Protein AF-A0A3D1M7W0-F1 (afdb_monomer)

pLDDT: mean 93.96, std 5.07, range [67.56, 98.25]

Solvent-accessible surface area (backbone atoms only — not comparable to full-atom values): 7668 Å² total; per-residue (Å²): 136,95,83,85,88,86,87,88,70,59,79,77,66,56,65,65,43,69,58,53,50,52,55,51,58,72,70,51,89,78,72,90,72,87,80,81,89,81,84,86,76,91,75,95,76,91,85,82,85,90,68,95,61,88,47,34,72,49,75,50,75,51,49,51,43,82,72,73,47,76,81,54,74,63,52,61,52,51,34,50,49,40,38,72,43,59,38,34,47,54,42,26,70,73,46,60,12,76,35,52,47,53,50,70,44,83,92,25,47,31,40,42,35,42,32,54,17,70,63,132

Radius of gyration: 22.62 Å; Cα contacts (8 Å, |Δi|>4): 126; chains: 1; bounding box: 45×36×56 Å

Nearest PDB structures (foldseek):
  7dij-assembly1_A  TM=9.125E-01  e=8.697E-04  Plasmodium falciparum 3D7
  7vpe-assembly1_A  TM=9.120E-01  e=8.697E-04  Plasmodium falciparum
  7di7-assembly1_A  TM=8.565E-01  e=1.375E-03  Plasmodium falciparum 3D7
  3s5h-assembly1_A  TM=8.483E-01  e=1.375E-03  Plasmodium falciparum HB3
  7dia-assembly1_A  TM=5.677E-01  e=1.468E-03  Plasmodium falciparum 3D7

Sequence (120 aa):
ENLYVSLTADDSGFDGIAERVEILKKSLCTAPYRTGAFTWRPEQKNEGFKTSGQVQYVAQTGNFRAAGCEYTGAFRILRVILNYDYLWMNLRVLGGAYGCMSAFRRSGESYLVSYRDPHL

Foldseek 3Di:
DPDDDDDDDPPVVVPCVVVVVVVVVVVDDPDDDDDDDDDDDDDDDDDDDDDPDLFDKDKDKDFVVVVVDADDCVQVVVQCCCQPPVCCCPQPVVQVFPGWGWHADNRRMIMTITHRTNDD

Mean predicted aligned error: 5.77 Å

Secondary structure (DSSP, 8-state):
----------GGGGTTHHHHHHHHHHHS--S--------------------S-SSB--EEEEEGGGGTPPP-THHHHHHHHIIIIIHIIIIIIIT--SEEEEEE-TTSEEEEEEESBS--

Structure (mmCIF, N/CA/C/O backbone):
data_AF-A0A3D1M7W0-F1
#
_entry.id   AF-A0A3D1M7W0-F1
#
loop_
_atom_site.group_PDB
_atom_site.id
_atom_site.type_symbol
_atom_site.label_atom_id
_atom_site.label_alt_id
_atom_site.label_comp_id
_atom_site.label_asym_id
_atom_site.label_entity_id
_atom_site.label_seq_id
_atom_site.pdbx_PDB_ins_code
_atom_site.Cartn_x
_atom_site.Cartn_y
_atom_site.Cartn_z
_atom_site.occupancy
_atom_site.B_iso_or_equiv
_atom_site.auth_seq_id
_atom_site.auth_comp_id
_atom_site.auth_asym_id
_atom_site.auth_atom_id
_atom_site.pdbx_PDB_model_num
ATOM 1 N N . GLU A 1 1 ? -23.154 3.757 18.355 1.00 67.81 1 GLU A N 1
ATOM 2 C CA . GLU A 1 1 ? -21.809 4.264 18.709 1.00 67.81 1 GLU A CA 1
ATOM 3 C C . GLU A 1 1 ? -20.787 3.506 17.865 1.00 67.81 1 GLU A C 1
ATOM 5 O O . GLU A 1 1 ? -20.969 2.309 17.696 1.00 67.81 1 GLU A O 1
ATOM 10 N N . ASN A 1 2 ? -19.775 4.177 17.300 1.00 79.44 2 ASN A N 1
ATOM 11 C CA . ASN A 1 2 ? -18.793 3.584 16.370 1.00 79.44 2 ASN A CA 1
ATOM 12 C C . ASN A 1 2 ? -17.351 3.716 16.906 1.00 79.44 2 ASN A C 1
ATOM 14 O O . ASN A 1 2 ? -16.441 4.070 16.159 1.00 79.44 2 ASN A O 1
ATOM 18 N N . LEU A 1 3 ? -17.147 3.505 18.211 1.00 86.75 3 LEU A N 1
ATOM 19 C CA . LEU A 1 3 ? -15.832 3.599 18.853 1.00 86.75 3 LEU A CA 1
ATOM 20 C C . LEU A 1 3 ? -15.260 2.200 19.108 1.00 86.75 3 LEU A C 1
ATOM 22 O O . LEU A 1 3 ? -15.914 1.375 19.740 1.00 86.75 3 LEU A O 1
ATOM 26 N N . TYR A 1 4 ? -14.018 1.976 18.679 1.00 90.88 4 TYR A N 1
ATOM 27 C CA . TYR A 1 4 ? -13.202 0.828 19.075 1.00 90.88 4 TYR A CA 1
ATOM 28 C C . TYR A 1 4 ? -11.951 1.333 19.795 1.00 90.88 4 TYR A C 1
ATOM 30 O O . TYR A 1 4 ? -11.292 2.252 19.309 1.00 90.88 4 TYR A O 1
ATOM 38 N N . VAL A 1 5 ? -11.619 0.729 20.937 1.00 90.88 5 VAL A N 1
ATOM 39 C CA . VAL A 1 5 ? -10.401 1.031 21.703 1.00 90.88 5 VAL A CA 1
ATOM 40 C C . VAL A 1 5 ? -9.495 -0.195 21.670 1.00 90.88 5 VAL A C 1
ATOM 42 O O . VAL A 1 5 ? -9.936 -1.299 21.976 1.00 90.88 5 VAL A O 1
ATOM 45 N N . SER A 1 6 ? -8.233 0.003 21.292 1.00 94.00 6 SER A N 1
ATOM 46 C CA . SER A 1 6 ? -7.192 -1.028 21.300 1.00 94.00 6 SER A CA 1
ATOM 47 C C . SER A 1 6 ? -6.028 -0.536 22.151 1.00 94.00 6 SER A C 1
ATOM 49 O O . SER A 1 6 ? -5.506 0.547 21.891 1.00 94.00 6 SER A O 1
ATOM 51 N N . LEU A 1 7 ? -5.621 -1.324 23.146 1.00 92.25 7 LEU A N 1
ATOM 52 C CA . LEU A 1 7 ? -4.495 -1.030 24.032 1.00 92.25 7 LEU A CA 1
ATOM 53 C C . LEU A 1 7 ? -3.473 -2.164 23.970 1.00 92.25 7 LEU A C 1
ATOM 55 O O . LEU A 1 7 ? -3.833 -3.338 23.908 1.00 92.25 7 LEU A O 1
ATOM 59 N N . THR A 1 8 ? -2.196 -1.806 24.018 1.00 95.38 8 THR A N 1
ATOM 60 C CA . THR A 1 8 ? -1.091 -2.753 24.166 1.00 95.38 8 THR A CA 1
ATOM 61 C C . THR A 1 8 ? -0.149 -2.202 25.225 1.00 95.38 8 THR A C 1
ATOM 63 O O . THR A 1 8 ? 0.433 -1.138 25.028 1.00 95.38 8 THR A O 1
ATOM 66 N N . ALA A 1 9 ? -0.048 -2.901 26.351 1.00 93.25 9 ALA A N 1
ATOM 67 C CA . ALA A 1 9 ? 0.782 -2.539 27.492 1.00 93.25 9 ALA A CA 1
ATOM 68 C C . ALA A 1 9 ? 1.193 -3.806 28.263 1.00 93.25 9 ALA A C 1
ATOM 70 O O . ALA A 1 9 ? 0.705 -4.895 27.955 1.00 93.25 9 ALA A O 1
ATOM 71 N N . ASP A 1 10 ? 2.092 -3.661 29.237 1.00 94.38 10 ASP A N 1
ATOM 72 C CA . ASP A 1 10 ? 2.273 -4.669 30.288 1.00 94.38 10 ASP A CA 1
ATOM 73 C C . ASP A 1 10 ? 1.071 -4.691 31.250 1.00 94.38 10 ASP A C 1
ATOM 75 O O . ASP A 1 10 ? 0.174 -3.850 31.150 1.00 94.38 10 ASP A O 1
ATOM 79 N N . ASP A 1 11 ? 1.056 -5.645 32.185 1.00 92.94 11 ASP A N 1
ATOM 80 C CA . ASP A 1 11 ? -0.065 -5.851 33.109 1.00 92.94 11 ASP A CA 1
ATOM 81 C C . ASP A 1 11 ? -0.442 -4.578 33.887 1.00 92.94 11 ASP A C 1
ATOM 83 O O . ASP A 1 11 ? -1.625 -4.264 34.009 1.00 92.94 11 ASP A O 1
ATOM 87 N N . SER A 1 12 ? 0.545 -3.789 34.327 1.00 94.00 12 SER A N 1
ATOM 88 C CA . SER A 1 12 ? 0.307 -2.553 35.085 1.00 94.00 12 SER A CA 1
ATOM 89 C C . SER A 1 12 ? -0.298 -1.438 34.229 1.00 94.00 12 SER A C 1
ATOM 91 O O . SER A 1 12 ? -1.014 -0.569 34.723 1.00 94.00 12 SER A O 1
ATOM 93 N N . GLY A 1 13 ? -0.061 -1.471 32.917 1.00 87.31 13 GLY A N 1
ATOM 94 C CA . GLY A 1 13 ? -0.654 -0.529 31.976 1.00 87.31 13 GLY A CA 1
ATOM 95 C C . GLY A 1 13 ? -2.142 -0.762 31.701 1.00 87.31 13 GLY A C 1
ATOM 96 O O . GLY A 1 13 ? -2.779 0.118 31.119 1.00 87.31 13 GLY A O 1
ATOM 97 N N . PHE A 1 14 ? -2.716 -1.901 32.111 1.00 91.75 14 PHE A N 1
ATOM 98 C CA . PHE A 1 14 ? -4.163 -2.144 32.020 1.00 91.75 14 PHE A CA 1
ATOM 99 C C . PHE A 1 14 ? -4.946 -1.585 33.213 1.00 91.75 14 PHE A C 1
ATOM 101 O O . PHE A 1 14 ? -6.168 -1.404 33.115 1.00 91.75 14 PHE A O 1
ATOM 108 N N . ASP A 1 15 ? -4.260 -1.256 34.308 1.00 94.25 15 ASP A N 1
ATOM 109 C CA . ASP A 1 15 ? -4.892 -0.778 35.530 1.00 94.25 15 ASP A CA 1
ATOM 110 C C . ASP A 1 15 ? -5.649 0.537 35.288 1.00 94.25 15 ASP A C 1
ATOM 112 O O . ASP A 1 15 ? -5.121 1.544 34.810 1.00 94.25 15 ASP A O 1
ATOM 116 N N . GLY A 1 16 ? -6.947 0.528 35.600 1.00 91.19 16 GLY A N 1
ATOM 117 C CA . GLY A 1 16 ? -7.818 1.700 35.473 1.00 91.19 16 GLY A CA 1
ATOM 118 C C . GLY A 1 16 ? -8.165 2.119 34.037 1.00 91.19 16 GLY A C 1
ATOM 119 O O . GLY A 1 16 ? -8.861 3.119 33.851 1.00 91.19 16 GLY A O 1
ATOM 120 N N . ILE A 1 17 ? -7.748 1.380 33.001 1.00 93.50 17 ILE A N 1
ATOM 121 C CA . ILE A 1 17 ? -8.085 1.713 31.604 1.00 93.50 17 ILE A CA 1
ATOM 122 C C . ILE A 1 17 ? -9.589 1.637 31.357 1.00 93.50 17 ILE A C 1
ATOM 124 O O . ILE A 1 17 ? -10.142 2.527 30.715 1.00 93.50 17 ILE A O 1
ATOM 128 N N . ALA A 1 18 ? -10.260 0.607 31.879 1.00 90.69 18 ALA A N 1
ATOM 129 C CA . ALA A 1 18 ? -11.701 0.443 31.699 1.00 90.69 18 ALA A CA 1
ATOM 130 C C . ALA A 1 18 ? -12.480 1.660 32.228 1.00 90.69 18 ALA A C 1
ATOM 132 O O . ALA A 1 18 ? -13.366 2.174 31.548 1.00 90.69 18 ALA A O 1
ATOM 133 N N . GLU A 1 19 ? -12.090 2.176 33.396 1.00 94.69 19 GLU A N 1
ATOM 134 C CA . GLU A 1 19 ? -12.688 3.373 33.990 1.00 94.69 19 GLU A CA 1
ATOM 135 C C . GLU A 1 19 ? -12.442 4.614 3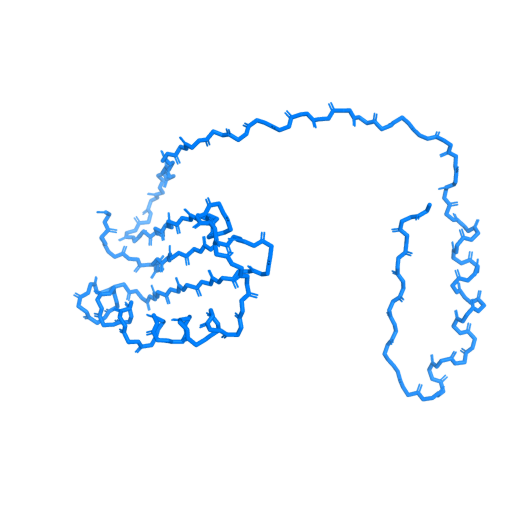3.125 1.00 94.69 19 GLU A C 1
ATOM 137 O O . GLU A 1 19 ? -13.369 5.366 32.823 1.00 94.69 19 GLU A O 1
ATOM 142 N N . ARG A 1 20 ? -11.207 4.803 32.650 1.00 93.25 20 ARG A N 1
ATOM 143 C CA . ARG A 1 20 ? -10.849 5.931 31.776 1.00 93.25 20 ARG A CA 1
ATOM 144 C C . ARG A 1 20 ? -11.589 5.890 30.438 1.00 93.25 20 ARG A C 1
ATOM 146 O O . ARG A 1 20 ? -12.020 6.934 29.952 1.00 93.25 20 ARG A O 1
ATOM 153 N N . VAL A 1 21 ? -11.762 4.705 29.852 1.00 93.81 21 VAL A N 1
ATOM 154 C CA . VAL A 1 21 ? -12.541 4.514 28.618 1.00 93.81 21 VAL A CA 1
ATOM 155 C C . VAL A 1 21 ? -14.015 4.824 28.858 1.00 93.81 21 VAL A C 1
ATOM 157 O O . VAL A 1 21 ? -14.641 5.453 28.009 1.00 93.81 21 VAL A O 1
ATOM 160 N N . GLU A 1 22 ? -14.563 4.461 30.015 1.00 92.50 22 GLU A N 1
ATOM 161 C CA . GLU A 1 22 ? -15.948 4.781 30.361 1.00 92.50 22 GLU A CA 1
ATOM 162 C C . GLU A 1 22 ? -16.157 6.291 30.561 1.00 92.50 22 GLU A C 1
ATOM 164 O O . GLU A 1 22 ? -17.146 6.855 30.087 1.00 92.50 22 GLU A O 1
ATOM 169 N N . ILE A 1 23 ? -15.198 6.977 31.194 1.00 94.94 23 ILE A N 1
ATOM 170 C CA . ILE A 1 23 ? -15.192 8.445 31.300 1.00 94.94 23 ILE A CA 1
ATOM 171 C C . ILE A 1 23 ? -15.172 9.076 29.903 1.00 94.94 23 ILE A C 1
ATOM 173 O O . ILE A 1 23 ? -15.989 9.951 29.606 1.00 94.94 23 ILE A O 1
ATOM 177 N N . LEU A 1 24 ? -14.280 8.604 29.027 1.00 92.69 24 LEU A N 1
ATOM 178 C CA . LEU A 1 24 ? -14.203 9.076 27.647 1.00 92.69 24 LEU A CA 1
ATOM 179 C C . LEU A 1 24 ? -15.530 8.853 26.922 1.00 92.69 24 LEU A C 1
ATOM 181 O O . LEU A 1 24 ? -16.053 9.790 26.325 1.00 92.69 24 LEU A O 1
ATOM 185 N N . LYS A 1 25 ? -16.108 7.652 27.014 1.00 92.31 25 LYS A N 1
ATOM 186 C CA . LYS A 1 25 ? -17.377 7.304 26.370 1.00 92.31 25 LYS A CA 1
ATOM 187 C C . LYS A 1 25 ? -18.490 8.273 26.762 1.00 92.31 25 LYS A C 1
ATOM 189 O O . LYS A 1 25 ? -19.181 8.786 25.887 1.00 92.31 25 LYS A O 1
ATOM 194 N N . LYS A 1 26 ? -18.620 8.578 28.056 1.00 92.50 26 LYS A N 1
ATOM 195 C CA . LYS A 1 26 ? -19.622 9.525 28.574 1.00 92.50 26 LYS A CA 1
ATOM 196 C C . LYS A 1 26 ? -19.413 10.961 28.095 1.00 92.50 26 LYS A C 1
ATOM 198 O O . LYS A 1 26 ? -20.373 11.722 28.049 1.00 92.50 26 LYS A O 1
ATOM 203 N N . SER A 1 27 ? -18.182 11.334 27.748 1.00 92.44 27 SER A N 1
ATOM 204 C CA . SER A 1 27 ? -17.860 12.666 27.222 1.00 92.44 27 SER A CA 1
ATOM 205 C C . SER A 1 27 ? -18.185 12.840 25.733 1.00 92.44 27 SER A C 1
ATOM 207 O O . SER A 1 27 ? -18.196 13.966 25.234 1.00 92.44 27 SER A O 1
ATOM 209 N N . LEU A 1 28 ? -18.448 11.748 25.006 1.00 91.75 28 LEU A N 1
ATOM 210 C CA . LEU A 1 28 ? -18.734 11.802 23.576 1.00 91.75 28 LEU A CA 1
ATOM 211 C C . LEU A 1 28 ? -20.167 12.265 23.303 1.00 91.75 28 LEU A C 1
ATOM 213 O O . LEU A 1 28 ? -21.109 11.945 24.025 1.00 91.75 28 LEU A O 1
ATOM 217 N N . CYS A 1 29 ? -20.337 12.994 22.201 1.00 88.31 29 CYS A N 1
ATOM 218 C CA . CYS A 1 29 ? -21.652 13.420 21.744 1.00 88.31 29 CYS A CA 1
ATOM 219 C C . CYS A 1 29 ? -22.481 12.212 21.281 1.00 88.31 29 CYS A C 1
ATOM 221 O O . CYS A 1 29 ? -22.109 11.513 20.338 1.00 88.31 29 CYS A O 1
ATOM 223 N N . THR A 1 30 ? -23.630 12.010 21.922 1.00 88.00 30 THR A N 1
ATOM 224 C CA . THR A 1 30 ? -24.626 10.985 21.568 1.00 88.00 30 THR A CA 1
ATOM 225 C C . THR A 1 30 ? -25.882 11.583 20.936 1.00 88.00 30 THR A C 1
ATOM 227 O O . THR A 1 30 ? -26.831 10.856 20.637 1.00 88.00 30 THR A O 1
ATOM 230 N N . ALA A 1 31 ? -25.900 12.903 20.718 1.00 90.31 31 ALA A N 1
ATOM 231 C CA . ALA A 1 31 ? -27.035 13.580 20.115 1.00 90.31 31 ALA A CA 1
ATOM 232 C C . ALA A 1 31 ? -27.293 13.041 18.696 1.00 90.31 31 ALA A C 1
ATOM 234 O O . ALA A 1 31 ? -26.345 12.780 17.945 1.00 90.31 31 ALA A O 1
ATOM 235 N N . PRO A 1 32 ? -28.569 12.884 18.301 1.00 87.69 32 PRO A N 1
ATOM 236 C CA . PRO A 1 32 ? -28.904 12.470 16.951 1.00 87.69 32 PRO A CA 1
ATOM 237 C C . PRO A 1 32 ? -28.359 13.496 15.956 1.00 87.69 32 PRO A C 1
ATOM 239 O O . PRO A 1 32 ? -28.569 14.700 16.097 1.00 87.69 32 PRO A O 1
ATOM 242 N N . TYR A 1 33 ? -27.665 13.011 14.933 1.00 86.44 33 TYR A N 1
ATOM 243 C CA . TYR A 1 33 ? -27.138 13.836 13.855 1.00 86.44 33 TYR A CA 1
ATOM 244 C C . TYR A 1 33 ? -27.720 13.375 12.525 1.00 86.44 33 TYR A C 1
ATOM 246 O O . TYR A 1 33 ? -28.082 12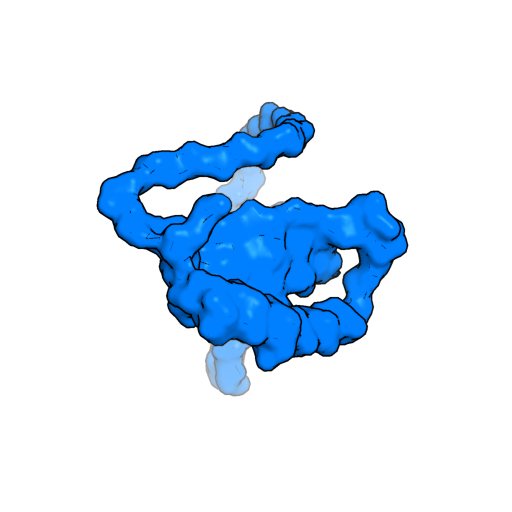.211 12.338 1.00 86.44 33 TYR A O 1
ATOM 254 N N . ARG A 1 34 ? -27.811 14.301 11.573 1.00 86.94 34 ARG A N 1
ATOM 255 C CA . ARG A 1 34 ? -28.274 13.978 10.229 1.00 86.94 34 ARG A CA 1
ATOM 256 C C . ARG A 1 34 ? -27.120 13.379 9.435 1.00 86.94 34 ARG A C 1
ATOM 258 O O . ARG A 1 34 ? -26.152 14.067 9.123 1.00 86.94 34 ARG A O 1
ATOM 265 N N . THR A 1 35 ? -27.235 12.109 9.075 1.00 83.94 35 THR A N 1
ATOM 266 C CA . THR A 1 35 ? -26.327 11.484 8.112 1.00 83.94 35 THR A CA 1
ATOM 267 C C . THR A 1 35 ? -26.597 12.046 6.719 1.00 83.94 35 THR A C 1
ATOM 269 O O . THR A 1 35 ? -27.737 12.035 6.250 1.00 83.94 35 THR A O 1
ATOM 272 N N . GLY A 1 36 ? -25.558 12.535 6.043 1.00 86.50 36 GLY A N 1
ATOM 273 C CA . GLY A 1 36 ? -25.636 12.819 4.612 1.00 86.50 36 GLY A CA 1
ATOM 274 C C . GLY A 1 36 ? -25.799 11.525 3.812 1.00 86.50 36 GLY A C 1
ATOM 275 O O . GLY A 1 36 ? -25.282 10.481 4.207 1.00 86.50 36 GLY A O 1
ATOM 276 N N . ALA A 1 37 ? -26.505 11.592 2.683 1.00 85.00 37 ALA A N 1
ATOM 277 C CA . ALA A 1 37 ? -26.560 10.504 1.714 1.00 85.00 37 ALA A CA 1
ATOM 278 C C . ALA A 1 37 ? -25.638 10.853 0.541 1.00 85.00 37 ALA A C 1
ATOM 280 O O . ALA A 1 37 ? -25.955 11.722 -0.268 1.00 85.00 37 ALA A O 1
ATOM 281 N N . PHE A 1 38 ? -24.487 10.190 0.461 1.00 88.25 38 PHE A N 1
ATOM 282 C CA . PHE A 1 38 ? -23.603 10.257 -0.698 1.00 88.25 38 PHE A CA 1
ATOM 283 C C . PHE A 1 38 ? -23.734 8.955 -1.479 1.00 88.25 38 PHE A C 1
ATOM 285 O O . PHE A 1 38 ? -23.466 7.879 -0.949 1.00 88.25 38 PHE A O 1
ATOM 292 N N . THR A 1 39 ? -24.163 9.049 -2.735 1.00 90.25 39 THR A N 1
ATOM 293 C CA . THR A 1 39 ? -24.198 7.892 -3.633 1.00 90.25 39 THR A CA 1
ATOM 294 C C . THR A 1 39 ? -22.995 7.964 -4.556 1.00 90.25 39 THR A C 1
ATOM 296 O O . THR A 1 39 ? -22.976 8.758 -5.496 1.00 90.25 39 THR A O 1
ATOM 299 N N . TRP A 1 40 ? -21.992 7.132 -4.291 1.00 86.12 40 TRP A N 1
ATOM 300 C CA . TRP A 1 40 ? -20.871 6.949 -5.205 1.00 86.12 40 TRP A CA 1
ATOM 301 C C . TRP A 1 40 ? -21.309 6.115 -6.410 1.00 86.12 40 TRP A C 1
ATOM 303 O O . TRP A 1 40 ? -21.887 5.041 -6.245 1.00 86.12 40 TRP A O 1
ATOM 313 N N . ARG A 1 41 ? -21.018 6.594 -7.621 1.00 90.81 41 ARG A N 1
ATOM 314 C CA . ARG A 1 41 ? -21.204 5.833 -8.861 1.00 90.81 41 ARG A CA 1
ATOM 315 C C . ARG A 1 41 ? -19.828 5.596 -9.478 1.00 90.81 41 ARG A C 1
ATOM 317 O O . ARG A 1 41 ? -19.273 6.541 -10.034 1.00 90.81 41 ARG A O 1
ATOM 324 N N . PRO A 1 42 ? -19.252 4.390 -9.343 1.00 86.75 42 PRO A N 1
ATOM 325 C CA . PRO A 1 42 ? -17.949 4.111 -9.922 1.00 86.75 42 PRO A CA 1
ATOM 326 C C . PRO A 1 42 ? -18.039 4.161 -11.449 1.00 86.75 42 PRO A C 1
ATOM 328 O O . PRO A 1 42 ? -18.952 3.597 -12.047 1.00 86.75 42 PRO A O 1
ATOM 331 N N . GLU A 1 43 ? -17.064 4.817 -12.065 1.00 92.38 43 GLU A N 1
ATOM 332 C CA . GLU A 1 43 ? -16.874 4.852 -13.510 1.00 92.38 43 GLU A CA 1
ATOM 333 C C . GLU A 1 43 ? -15.440 4.410 -13.798 1.00 92.38 43 GLU A C 1
ATOM 335 O O . GLU A 1 43 ? -14.502 4.863 -13.138 1.00 92.38 43 GLU A O 1
ATOM 340 N N . GLN A 1 44 ? -15.260 3.506 -14.759 1.00 91.50 44 GLN A N 1
ATOM 341 C CA . GLN A 1 44 ? -13.929 3.086 -15.174 1.00 91.50 44 GLN A CA 1
ATOM 342 C C . GLN A 1 44 ? -13.339 4.151 -16.100 1.00 91.50 44 GLN A C 1
ATOM 344 O O . GLN A 1 44 ? -13.801 4.325 -17.226 1.00 91.50 44 GLN A O 1
ATOM 349 N N . LYS A 1 45 ? -12.305 4.844 -15.623 1.00 94.75 45 LYS A N 1
ATOM 350 C CA . LYS A 1 45 ? -11.554 5.840 -16.391 1.00 94.75 45 LYS A CA 1
ATOM 351 C C . LYS A 1 45 ? -10.085 5.468 -16.457 1.00 94.75 45 LYS A C 1
ATOM 353 O 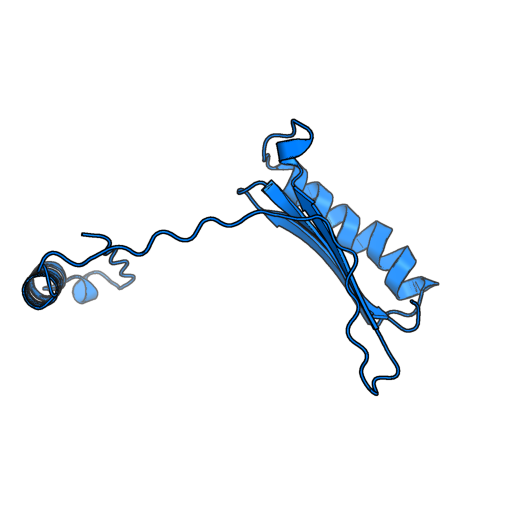O . LYS A 1 45 ? -9.553 4.846 -15.542 1.00 94.75 45 LYS A O 1
ATOM 358 N N . ASN A 1 46 ? -9.443 5.913 -17.529 1.00 95.88 46 ASN A N 1
ATOM 359 C CA . ASN A 1 46 ? -7.993 5.967 -17.627 1.00 95.88 46 ASN A CA 1
ATOM 360 C C . ASN A 1 46 ? -7.595 7.430 -17.433 1.00 95.88 46 ASN A C 1
ATOM 362 O O . ASN A 1 46 ? -7.943 8.276 -18.257 1.00 95.88 46 ASN A O 1
ATOM 366 N N . GLU A 1 47 ? -6.925 7.734 -16.327 1.00 95.38 47 GLU A N 1
ATOM 367 C CA . GLU A 1 47 ? -6.559 9.099 -15.949 1.00 95.38 47 GLU A CA 1
ATOM 368 C C . GLU A 1 47 ? -5.038 9.254 -15.939 1.00 95.38 47 GLU A C 1
ATOM 370 O O . GLU A 1 47 ? -4.308 8.342 -15.553 1.00 95.38 47 GLU A O 1
ATOM 375 N N . GLY A 1 48 ? -4.558 10.422 -16.363 1.00 95.31 48 GLY A N 1
ATOM 376 C CA . GLY A 1 48 ? -3.139 10.751 -16.384 1.00 95.31 48 GLY A CA 1
ATOM 377 C C . GLY A 1 48 ? -2.913 12.185 -15.929 1.00 95.31 48 GLY A C 1
ATOM 378 O O . GLY A 1 48 ? -3.505 13.119 -16.472 1.00 95.31 48 GLY A O 1
ATOM 379 N N . PHE A 1 49 ? -2.038 12.365 -14.943 1.00 95.06 49 PHE A N 1
ATOM 380 C CA . PHE A 1 49 ? -1.673 13.679 -14.423 1.00 95.06 49 PHE A CA 1
ATOM 381 C C . PHE A 1 49 ? -0.346 14.117 -15.029 1.00 95.06 49 PHE A C 1
ATOM 383 O O . PHE A 1 49 ? 0.687 13.481 -14.823 1.00 95.06 49 PHE A O 1
ATOM 390 N N . LYS A 1 50 ? -0.365 15.223 -15.773 1.00 94.62 50 LYS A N 1
ATOM 391 C CA . LYS A 1 50 ? 0.860 15.795 -16.333 1.00 94.62 50 LYS A CA 1
ATOM 392 C C . LYS A 1 50 ? 1.659 16.472 -15.228 1.00 94.62 50 LYS A C 1
ATOM 394 O O . LYS A 1 50 ? 1.133 17.299 -14.488 1.00 94.62 50 LYS A O 1
ATOM 399 N N . THR A 1 51 ? 2.942 16.150 -15.160 1.00 94.44 51 THR A N 1
ATOM 400 C CA . THR A 1 51 ? 3.904 16.806 -14.272 1.00 94.44 51 THR A CA 1
ATOM 401 C C . THR A 1 51 ? 5.135 17.205 -15.083 1.00 94.44 51 THR A C 1
ATOM 403 O O . THR A 1 51 ? 5.310 16.748 -16.210 1.00 94.44 51 THR A O 1
ATOM 406 N N . SER A 1 52 ? 6.002 18.050 -14.528 1.00 95.62 52 SER A N 1
ATOM 407 C CA . SER A 1 52 ? 7.299 18.385 -15.136 1.00 95.62 52 SER A CA 1
ATOM 408 C C . SER A 1 52 ? 8.367 17.292 -14.946 1.00 95.62 52 SER A C 1
ATOM 410 O O . SER A 1 52 ? 9.529 17.493 -15.304 1.00 95.62 52 SER A O 1
ATOM 412 N N . GLY A 1 53 ? 8.002 16.146 -14.359 1.00 93.00 53 GLY A N 1
ATOM 413 C CA . GLY A 1 53 ? 8.914 15.040 -14.095 1.00 93.00 53 GLY A CA 1
ATOM 414 C C . GLY A 1 53 ? 9.399 14.349 -15.370 1.00 93.00 53 GLY A C 1
ATOM 415 O O . GLY A 1 53 ? 8.662 14.210 -16.340 1.00 93.00 53 GLY A O 1
ATOM 416 N N . GLN A 1 54 ? 10.644 13.873 -15.339 1.00 94.81 54 GLN A N 1
ATOM 417 C CA . GLN A 1 54 ? 11.255 13.076 -16.416 1.00 94.81 54 GLN A CA 1
ATOM 418 C C . GLN A 1 54 ? 10.962 11.571 -16.291 1.00 94.81 54 GLN A C 1
ATOM 420 O O . GLN A 1 54 ? 11.512 10.763 -17.028 1.00 94.81 54 GLN A O 1
ATOM 425 N N . VAL A 1 55 ? 10.135 11.189 -15.319 1.00 96.94 55 VAL A N 1
ATOM 426 C CA . VAL A 1 55 ? 9.756 9.808 -15.022 1.00 96.94 55 VAL A CA 1
ATOM 427 C C . VAL A 1 55 ? 8.279 9.750 -14.664 1.00 96.94 55 VAL A C 1
ATOM 429 O O . VAL A 1 55 ? 7.713 10.730 -14.174 1.00 96.94 55 VAL A O 1
ATOM 432 N N . GLN A 1 56 ? 7.683 8.586 -14.870 1.00 97.19 56 GLN A N 1
ATOM 433 C CA . GLN A 1 56 ? 6.268 8.314 -14.698 1.00 97.19 56 GLN A CA 1
ATOM 434 C C . GLN A 1 56 ? 6.009 7.426 -13.475 1.00 97.19 56 GLN A C 1
ATOM 436 O O . GLN A 1 56 ? 6.900 6.763 -12.930 1.00 97.19 56 GLN A O 1
ATOM 441 N N . TYR A 1 57 ? 4.753 7.437 -13.039 1.00 97.25 57 TYR A N 1
ATOM 442 C CA . TYR A 1 57 ? 4.226 6.581 -11.982 1.00 97.25 57 TYR A CA 1
ATOM 443 C C . TYR A 1 57 ? 2.948 5.950 -12.516 1.00 97.25 57 TYR A C 1
ATOM 445 O O . TYR A 1 57 ? 1.881 6.563 -12.472 1.00 97.25 57 TYR A O 1
ATOM 453 N N . VAL A 1 58 ? 3.078 4.757 -13.089 1.00 97.69 58 VAL A N 1
ATOM 454 C CA . VAL A 1 58 ? 1.978 4.088 -13.786 1.00 97.69 58 VAL A CA 1
ATOM 455 C C . VAL A 1 58 ? 1.310 3.109 -12.834 1.00 97.69 58 VAL A C 1
ATOM 457 O O . VAL A 1 58 ? 1.984 2.374 -12.110 1.00 97.69 58 VAL A O 1
ATOM 460 N N . ALA A 1 59 ? -0.021 3.100 -12.823 1.00 97.25 59 ALA A N 1
ATOM 461 C CA . ALA A 1 59 ? -0.808 2.197 -12.002 1.00 97.25 59 ALA A CA 1
ATOM 462 C C . ALA A 1 59 ? -1.949 1.580 -12.804 1.00 97.25 59 ALA A C 1
ATOM 464 O O . ALA A 1 59 ? -2.744 2.287 -13.417 1.00 97.25 59 ALA A O 1
ATOM 465 N N . GLN A 1 60 ? -2.070 0.260 -12.714 1.00 96.44 60 GLN A N 1
ATOM 466 C CA . GLN A 1 60 ? -3.249 -0.473 -13.146 1.00 96.44 60 GLN A CA 1
ATOM 467 C C . GLN A 1 60 ? -3.871 -1.147 -11.931 1.00 96.44 60 GLN A C 1
ATOM 469 O O . GLN A 1 60 ? -3.193 -1.833 -11.163 1.00 96.44 60 GLN A O 1
ATOM 474 N N . THR A 1 61 ? -5.168 -0.934 -11.736 1.00 96.12 61 THR A N 1
ATOM 475 C CA . THR A 1 61 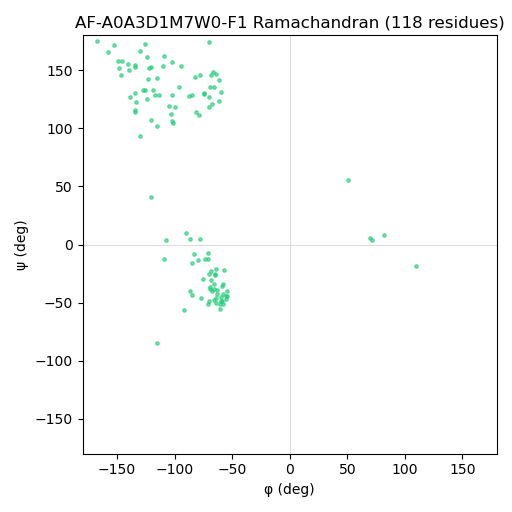? -5.901 -1.447 -10.579 1.00 96.12 61 THR A CA 1
ATOM 476 C C . THR A 1 61 ? -7.092 -2.283 -11.022 1.00 96.12 61 THR A C 1
ATOM 478 O O . THR A 1 61 ? -7.527 -2.231 -12.171 1.00 96.12 61 THR A O 1
ATOM 481 N N . GLY A 1 62 ? -7.600 -3.103 -10.113 1.00 94.69 62 GLY A N 1
ATOM 482 C CA . GLY A 1 62 ? -8.760 -3.943 -10.368 1.00 94.69 62 GLY A CA 1
ATOM 483 C C . GLY A 1 62 ? -9.301 -4.548 -9.086 1.00 94.69 62 GLY A C 1
ATOM 484 O O . GLY A 1 62 ? -8.715 -4.387 -8.014 1.00 94.69 62 GLY A O 1
ATOM 485 N N . ASN A 1 63 ? -10.419 -5.259 -9.203 1.00 95.69 63 ASN A N 1
ATOM 486 C CA . ASN A 1 63 ? -10.988 -6.030 -8.108 1.00 95.69 63 ASN A CA 1
ATOM 487 C C . ASN A 1 63 ? -11.061 -7.506 -8.507 1.00 95.69 63 ASN A C 1
ATOM 489 O O . ASN A 1 63 ? -11.902 -7.886 -9.320 1.00 95.69 63 ASN A O 1
ATOM 493 N N . PHE A 1 64 ? -10.198 -8.349 -7.937 1.00 95.69 64 PHE A N 1
ATOM 494 C CA . PHE A 1 64 ? -10.160 -9.771 -8.297 1.00 95.69 64 PHE A CA 1
ATOM 495 C C . PHE A 1 64 ? -11.418 -10.527 -7.845 1.00 95.69 64 PHE A C 1
ATOM 497 O O . PHE A 1 64 ? -11.756 -11.549 -8.436 1.00 95.69 64 PHE A O 1
ATOM 504 N N . ARG A 1 65 ? -12.155 -10.024 -6.842 1.00 96.12 65 ARG A N 1
ATOM 505 C CA . ARG A 1 65 ? -13.433 -10.629 -6.431 1.00 96.12 65 ARG A CA 1
ATOM 506 C C . ARG A 1 65 ? -14.507 -10.461 -7.499 1.00 96.12 65 ARG A C 1
ATOM 508 O O . ARG A 1 65 ? -15.340 -11.344 -7.652 1.00 96.12 65 ARG A O 1
ATOM 515 N N . ALA A 1 66 ? -14.459 -9.376 -8.277 1.00 94.00 66 ALA A N 1
ATOM 516 C CA . ALA A 1 66 ? -15.353 -9.196 -9.422 1.00 94.00 66 ALA A CA 1
ATOM 517 C C . ALA A 1 66 ? -15.125 -10.259 -10.515 1.00 94.00 66 ALA A C 1
ATOM 519 O O . ALA A 1 66 ? -16.026 -10.527 -11.301 1.00 94.00 66 ALA A O 1
ATOM 520 N N . ALA A 1 67 ? -13.951 -10.900 -10.527 1.00 92.31 67 ALA A N 1
ATOM 521 C CA . ALA A 1 67 ? -13.632 -12.032 -11.393 1.00 92.31 67 ALA A CA 1
ATOM 522 C C . ALA A 1 67 ? -13.971 -13.404 -10.766 1.00 92.31 67 ALA A C 1
ATOM 524 O O . ALA A 1 67 ? -13.571 -14.434 -11.300 1.00 92.31 67 ALA A O 1
ATOM 525 N N . GLY A 1 68 ? -14.679 -13.439 -9.630 1.00 95.62 68 GLY A N 1
ATOM 526 C CA . GLY A 1 68 ? -15.060 -14.677 -8.939 1.00 95.62 68 GLY A CA 1
ATOM 527 C C . GLY A 1 68 ? -13.971 -15.276 -8.044 1.00 95.62 68 GLY A C 1
ATOM 528 O O . GLY A 1 68 ? -14.142 -16.379 -7.531 1.00 95.62 68 GLY A O 1
ATOM 529 N N . CYS A 1 69 ? -12.857 -14.570 -7.831 1.00 95.94 69 CYS A N 1
ATOM 530 C CA . CYS A 1 69 ? -11.774 -15.052 -6.980 1.00 95.94 69 CYS A CA 1
ATOM 531 C C . CYS A 1 69 ? -11.996 -14.676 -5.507 1.00 95.94 69 CYS A C 1
ATOM 533 O O . CYS A 1 69 ? -12.139 -13.506 -5.151 1.00 95.94 69 CYS A O 1
ATOM 535 N N . GLU A 1 70 ? -11.920 -15.669 -4.628 1.00 96.62 70 GLU A N 1
ATOM 536 C CA . GLU A 1 70 ? -11.884 -15.486 -3.176 1.00 96.62 70 GLU A CA 1
ATOM 537 C C . GLU A 1 70 ? -10.462 -15.149 -2.708 1.00 96.62 70 GLU A C 1
ATOM 539 O O . GLU A 1 70 ? -9.475 -15.681 -3.225 1.00 96.62 70 GLU A O 1
ATOM 544 N N . TYR A 1 71 ? -10.325 -14.286 -1.697 1.00 96.94 71 TYR A N 1
ATOM 545 C CA . TYR A 1 71 ? -9.001 -14.009 -1.142 1.00 96.94 71 TYR A CA 1
ATOM 546 C C . TYR A 1 71 ? -8.480 -15.229 -0.378 1.00 96.94 71 TYR A C 1
ATOM 548 O O . TYR A 1 71 ? -9.020 -15.599 0.662 1.00 96.94 71 TYR A O 1
ATOM 556 N N . THR A 1 72 ? -7.365 -15.791 -0.836 1.00 97.38 72 THR A N 1
ATOM 557 C CA . THR A 1 72 ? -6.655 -16.876 -0.152 1.00 97.38 72 THR A CA 1
ATOM 558 C C . THR A 1 72 ? -5.185 -16.524 0.074 1.00 97.38 72 THR A C 1
ATOM 560 O O . THR A 1 72 ? -4.660 -15.534 -0.446 1.00 97.38 72 THR A O 1
ATOM 563 N N . GLY A 1 73 ? -4.479 -17.370 0.832 1.00 96.94 73 GLY A N 1
ATOM 564 C CA . GL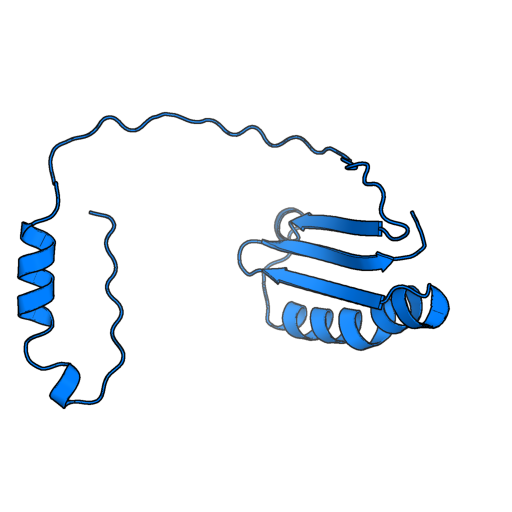Y A 1 73 ? -3.029 -17.259 1.009 1.00 96.94 73 GLY A CA 1
ATOM 565 C C . GLY A 1 73 ? -2.240 -17.293 -0.307 1.00 96.94 73 GLY A C 1
ATOM 566 O O . GLY A 1 73 ? -1.144 -16.736 -0.357 1.00 96.94 73 GLY A O 1
ATOM 567 N N . ALA A 1 74 ? -2.809 -17.848 -1.384 1.00 97.31 74 ALA A N 1
ATOM 568 C CA . ALA A 1 74 ? -2.177 -17.892 -2.701 1.00 97.31 74 ALA A CA 1
ATOM 569 C C . ALA A 1 74 ? -1.845 -16.491 -3.238 1.00 97.31 74 ALA A C 1
ATOM 571 O O . ALA A 1 74 ? -0.774 -16.296 -3.804 1.00 97.31 74 ALA A O 1
ATOM 572 N N . PHE A 1 75 ? -2.676 -15.478 -2.970 1.00 97.31 75 PHE A N 1
ATOM 573 C CA . PHE A 1 75 ? -2.384 -14.098 -3.375 1.00 97.31 75 PHE A CA 1
ATOM 574 C C . PHE A 1 75 ? -1.145 -13.509 -2.688 1.00 97.31 75 PHE A C 1
ATOM 576 O O . PHE A 1 75 ? -0.484 -12.632 -3.248 1.00 97.31 75 PHE A O 1
ATOM 583 N N . ARG A 1 76 ? -0.785 -13.992 -1.489 1.00 95.75 76 ARG A N 1
ATOM 584 C CA . ARG A 1 76 ? 0.467 -13.588 -0.827 1.00 95.75 76 ARG A CA 1
ATOM 585 C C . ARG A 1 76 ? 1.680 -14.149 -1.561 1.00 95.75 76 ARG A C 1
ATOM 587 O O . ARG A 1 76 ? 2.672 -13.441 -1.683 1.00 95.75 76 ARG A O 1
ATOM 594 N N . ILE A 1 77 ? 1.579 -15.382 -2.056 1.00 97.81 77 ILE A N 1
ATOM 595 C CA . ILE A 1 77 ? 2.628 -16.039 -2.844 1.00 97.81 77 ILE A CA 1
ATOM 596 C C . ILE A 1 77 ? 2.730 -15.376 -4.220 1.00 97.81 77 ILE A C 1
ATOM 598 O O . ILE A 1 77 ? 3.813 -14.955 -4.613 1.00 97.81 77 ILE A O 1
ATOM 602 N N . LEU A 1 78 ? 1.597 -15.184 -4.903 1.00 97.50 78 LEU A N 1
ATOM 603 C CA . LEU A 1 78 ? 1.533 -14.5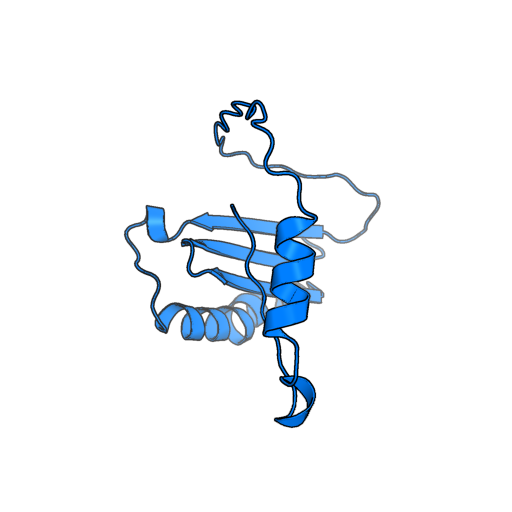11 -6.201 1.00 97.50 78 LEU A CA 1
ATOM 604 C C . LEU A 1 78 ? 2.173 -13.121 -6.150 1.00 97.50 78 LEU A C 1
ATOM 606 O O . LEU A 1 78 ? 2.970 -12.783 -7.016 1.00 97.50 78 LEU A O 1
ATOM 610 N N . ARG A 1 79 ? 1.885 -12.333 -5.106 1.00 97.00 79 ARG A N 1
ATOM 611 C CA . ARG A 1 79 ? 2.528 -11.029 -4.886 1.00 97.00 79 ARG A CA 1
ATOM 612 C C . ARG A 1 79 ? 4.055 -11.130 -4.856 1.00 97.00 79 ARG A C 1
ATOM 614 O O . ARG A 1 79 ? 4.723 -10.268 -5.416 1.00 97.00 79 ARG A O 1
ATOM 621 N N . VAL A 1 80 ? 4.606 -12.127 -4.161 1.00 97.62 80 VAL A N 1
ATOM 622 C CA . VAL A 1 80 ? 6.062 -12.319 -4.061 1.00 97.62 80 VAL A CA 1
ATOM 623 C C . VAL A 1 80 ? 6.636 -12.674 -5.431 1.00 97.62 80 VAL A C 1
ATOM 625 O O . VAL A 1 80 ? 7.583 -12.024 -5.858 1.00 97.62 80 VAL A O 1
ATOM 628 N N . ILE A 1 81 ? 6.017 -13.619 -6.145 1.00 98.12 81 ILE A N 1
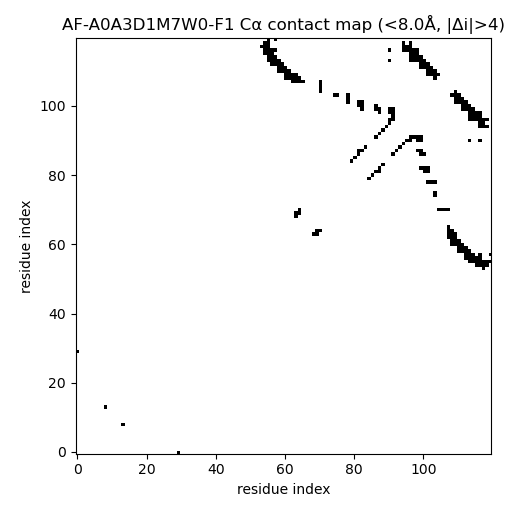ATOM 629 C CA . ILE A 1 81 ? 6.435 -14.009 -7.500 1.00 98.12 81 ILE A CA 1
ATOM 630 C C . ILE A 1 81 ? 6.416 -12.793 -8.433 1.00 98.12 81 ILE A C 1
ATOM 632 O O . ILE A 1 81 ? 7.422 -12.472 -9.054 1.00 98.12 81 ILE A O 1
ATOM 636 N N . LEU A 1 82 ? 5.310 -12.049 -8.483 1.00 97.94 82 LEU A N 1
ATOM 637 C CA . LEU A 1 82 ? 5.207 -10.869 -9.341 1.00 97.94 82 LEU A CA 1
ATOM 638 C C . LEU A 1 82 ? 6.259 -9.810 -8.995 1.00 97.94 82 LEU A C 1
ATOM 640 O O . LEU A 1 82 ? 6.889 -9.273 -9.898 1.00 97.94 82 LEU A O 1
ATOM 644 N N . ASN A 1 83 ? 6.464 -9.508 -7.711 1.00 97.38 83 ASN A N 1
ATOM 645 C CA . ASN A 1 83 ? 7.324 -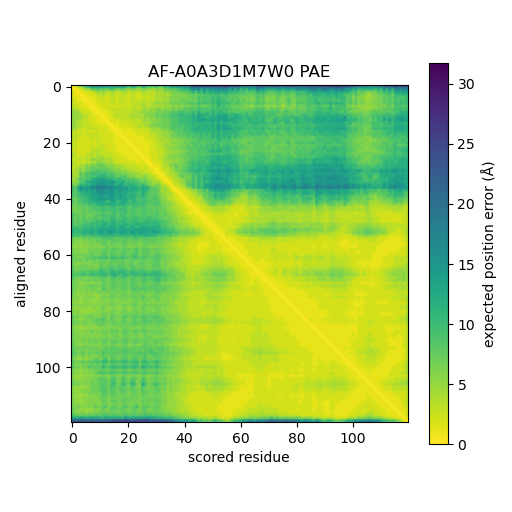8.396 -7.301 1.00 97.38 83 ASN A CA 1
ATOM 646 C C . ASN A 1 83 ? 8.820 -8.677 -7.441 1.00 97.38 83 ASN A C 1
ATOM 648 O O . ASN A 1 83 ? 9.572 -7.725 -7.628 1.00 97.38 83 ASN A O 1
ATOM 652 N N . TYR A 1 84 ? 9.246 -9.934 -7.304 1.00 96.75 84 TYR A N 1
ATOM 653 C CA . TYR A 1 84 ? 10.667 -10.299 -7.293 1.00 96.75 84 TYR A CA 1
ATOM 654 C C . TYR A 1 84 ? 11.126 -11.050 -8.542 1.00 96.75 84 TYR A C 1
ATOM 656 O O . TYR A 1 84 ? 12.328 -11.167 -8.749 1.00 96.75 84 TYR A O 1
ATOM 664 N N . ASP A 1 85 ? 10.195 -11.520 -9.371 1.00 97.12 85 ASP A N 1
ATOM 665 C CA . ASP A 1 85 ? 10.500 -12.179 -10.637 1.00 97.12 85 ASP A CA 1
ATOM 666 C C . ASP A 1 85 ? 9.964 -11.337 -11.803 1.00 97.12 85 ASP A C 1
ATOM 668 O O . ASP A 1 85 ? 10.662 -10.462 -12.319 1.00 97.12 85 ASP A O 1
ATOM 672 N N . TYR A 1 86 ? 8.684 -11.499 -12.153 1.00 97.88 86 TYR A N 1
ATOM 673 C CA . TYR A 1 86 ? 8.140 -10.952 -13.396 1.00 97.88 86 TYR A CA 1
ATOM 674 C C . TYR A 1 86 ? 8.238 -9.422 -13.503 1.00 97.88 86 TYR A C 1
ATOM 676 O O . TYR A 1 86 ? 8.808 -8.905 -14.463 1.00 97.88 86 TYR A O 1
ATOM 684 N N . LEU A 1 87 ? 7.698 -8.670 -12.538 1.00 97.94 87 LEU A N 1
ATOM 685 C CA . LEU A 1 87 ? 7.711 -7.203 -12.600 1.00 97.94 87 LEU A CA 1
ATOM 686 C C . LEU A 1 87 ? 9.125 -6.656 -12.414 1.00 97.94 87 LEU A C 1
ATOM 688 O O . LEU A 1 87 ? 9.491 -5.688 -13.076 1.00 97.94 87 LEU A O 1
ATOM 692 N N . TRP A 1 88 ? 9.925 -7.291 -11.554 1.00 97.50 88 TRP A N 1
ATOM 693 C CA . TRP A 1 88 ? 11.310 -6.889 -11.330 1.00 97.50 88 TRP A CA 1
ATOM 694 C C . TRP A 1 88 ? 12.121 -6.977 -12.619 1.00 97.50 88 TRP A C 1
ATOM 696 O O . TRP A 1 88 ? 12.765 -6.005 -13.019 1.00 97.50 88 TRP A O 1
ATOM 706 N N . MET A 1 89 ? 12.058 -8.124 -13.294 1.00 98.25 89 MET A N 1
ATOM 707 C CA . MET A 1 89 ? 12.796 -8.337 -14.529 1.00 98.25 89 MET A CA 1
ATOM 708 C C . MET A 1 89 ? 12.310 -7.390 -15.629 1.00 98.25 89 MET A C 1
ATOM 710 O O . MET A 1 89 ? 13.108 -6.680 -16.234 1.00 98.25 89 MET A O 1
ATOM 714 N N . ASN A 1 90 ? 10.998 -7.328 -15.858 1.00 97.88 90 ASN A N 1
ATOM 715 C CA . ASN A 1 90 ? 10.457 -6.607 -17.007 1.00 97.88 90 ASN A CA 1
ATOM 716 C C . ASN A 1 90 ? 10.449 -5.087 -16.818 1.00 97.88 90 ASN A C 1
ATOM 718 O O . ASN A 1 90 ? 10.870 -4.365 -17.715 1.00 97.88 90 ASN A O 1
ATOM 722 N N . LEU A 1 91 ? 10.000 -4.583 -15.666 1.00 97.25 91 LEU A N 1
ATOM 723 C CA . LEU A 1 91 ? 9.838 -3.140 -15.467 1.00 97.25 91 LEU A CA 1
ATOM 724 C C . LEU A 1 91 ? 11.127 -2.477 -14.983 1.00 97.25 91 LEU A C 1
ATOM 726 O O . LEU A 1 91 ? 11.460 -1.388 -15.440 1.00 97.25 91 LEU A O 1
ATOM 730 N N . ARG A 1 92 ? 11.874 -3.126 -14.081 1.00 97.00 92 ARG A N 1
ATOM 731 C CA . ARG A 1 92 ? 13.096 -2.541 -13.511 1.00 97.00 92 ARG A CA 1
ATOM 732 C C . ARG A 1 92 ? 14.354 -2.900 -14.292 1.00 97.00 92 ARG A C 1
ATOM 734 O O . ARG A 1 92 ? 15.078 -1.997 -14.693 1.00 97.00 92 ARG A O 1
ATOM 741 N N . VAL A 1 93 ? 14.651 -4.188 -14.480 1.00 97.69 93 VAL A N 1
ATOM 742 C CA . VAL A 1 93 ? 15.923 -4.604 -15.107 1.00 97.69 93 VAL A CA 1
ATOM 743 C C . VAL A 1 93 ? 15.935 -4.268 -16.596 1.00 97.69 93 VAL A C 1
ATOM 745 O O . VAL A 1 93 ? 16.871 -3.629 -17.065 1.00 97.69 93 VAL A O 1
ATOM 748 N N . LEU A 1 94 ? 14.893 -4.670 -17.324 1.00 97.62 94 LEU A N 1
ATOM 749 C CA . LEU A 1 94 ? 14.779 -4.430 -18.763 1.00 97.62 94 LEU A CA 1
ATOM 750 C C . LEU A 1 94 ? 14.189 -3.048 -19.068 1.00 97.62 94 LEU A C 1
ATOM 752 O O . LEU A 1 94 ? 14.692 -2.343 -19.936 1.00 97.62 94 LEU A O 1
ATOM 756 N N . GLY A 1 95 ? 13.143 -2.652 -18.339 1.00 96.75 95 GLY A N 1
ATOM 757 C CA . GLY A 1 95 ? 12.432 -1.388 -18.544 1.00 96.75 95 GLY A CA 1
ATOM 758 C C . GLY A 1 95 ? 13.068 -0.161 -17.884 1.00 96.75 95 GLY A C 1
ATOM 759 O O . GLY A 1 95 ? 12.618 0.954 -18.117 1.00 96.75 95 GLY A O 1
ATOM 760 N N . GLY A 1 96 ? 14.100 -0.319 -17.053 1.00 97.81 96 GLY A N 1
ATOM 761 C CA . GLY A 1 96 ? 14.819 0.807 -16.447 1.00 97.81 96 GLY A CA 1
ATOM 762 C C . GLY A 1 96 ? 14.039 1.609 -15.396 1.00 97.81 96 GLY A C 1
ATOM 763 O O . GLY A 1 96 ? 14.554 2.618 -14.909 1.00 97.81 96 GLY A O 1
ATOM 764 N N . ALA A 1 97 ? 12.831 1.189 -15.006 1.00 98.12 97 ALA A N 1
ATOM 765 C CA . ALA A 1 97 ? 12.109 1.818 -13.906 1.00 98.12 97 ALA A CA 1
ATOM 766 C C . ALA A 1 97 ? 12.869 1.638 -12.585 1.00 98.12 97 ALA A C 1
ATOM 768 O O . ALA A 1 97 ? 13.478 0.598 -12.329 1.00 98.12 97 ALA A O 1
ATOM 769 N N . TYR A 1 98 ? 12.788 2.616 -11.680 1.00 97.69 98 TYR A N 1
ATOM 770 C CA . TYR A 1 98 ? 13.422 2.463 -10.366 1.00 97.69 98 TYR A CA 1
ATOM 771 C C . TYR A 1 98 ? 12.768 1.353 -9.539 1.00 97.69 98 TYR A C 1
ATOM 773 O O . TYR A 1 98 ? 13.439 0.678 -8.761 1.00 97.69 98 TYR A O 1
ATOM 781 N N . GLY A 1 99 ? 11.460 1.145 -9.666 1.00 97.12 99 GLY A N 1
ATOM 782 C CA . GLY A 1 99 ? 10.769 0.128 -8.887 1.00 97.12 99 GLY A CA 1
ATOM 783 C C . GLY A 1 99 ? 9.463 -0.330 -9.504 1.00 97.12 99 GLY A C 1
ATOM 784 O O . GLY A 1 99 ? 8.898 0.313 -10.382 1.00 97.12 99 GLY A O 1
ATOM 785 N N . CYS A 1 100 ? 8.976 -1.449 -8.989 1.00 97.69 100 CYS A N 1
ATOM 786 C CA . CYS A 1 100 ? 7.712 -2.049 -9.372 1.00 97.69 100 CYS A CA 1
ATOM 787 C C . CYS A 1 100 ? 7.084 -2.737 -8.162 1.00 97.69 100 CYS A C 1
ATOM 789 O O . CYS A 1 100 ? 7.795 -3.267 -7.303 1.00 97.69 100 CYS A O 1
ATOM 791 N N . MET A 1 101 ? 5.757 -2.723 -8.073 1.00 97.56 101 MET A N 1
ATOM 792 C CA . MET A 1 101 ? 5.037 -3.335 -6.959 1.00 97.56 101 MET A CA 1
ATOM 793 C C . MET A 1 101 ? 3.685 -3.879 -7.414 1.00 97.56 101 MET A C 1
ATOM 795 O O . MET A 1 101 ? 3.036 -3.345 -8.307 1.00 97.56 101 MET A O 1
ATOM 799 N N . SER A 1 102 ? 3.221 -4.901 -6.712 1.00 97.81 102 SER A N 1
ATOM 800 C CA . SER A 1 102 ? 1.849 -5.381 -6.747 1.00 97.81 102 SER A CA 1
ATOM 801 C C . SER A 1 102 ? 1.341 -5.643 -5.333 1.00 97.81 102 SER A C 1
ATOM 803 O O . SER A 1 102 ? 2.116 -5.922 -4.400 1.00 97.81 102 SER A O 1
ATOM 805 N N . ALA A 1 103 ? 0.023 -5.569 -5.169 1.00 97.12 103 ALA A N 1
ATOM 806 C CA . ALA A 1 103 ? -0.643 -6.042 -3.966 1.00 97.12 103 ALA A CA 1
ATOM 807 C C . ALA A 1 103 ? -2.051 -6.550 -4.261 1.00 97.12 103 ALA A C 1
ATOM 809 O O . ALA A 1 103 ? -2.689 -6.144 -5.227 1.00 97.12 103 ALA A O 1
ATOM 810 N N . PHE A 1 104 ? -2.527 -7.399 -3.353 1.00 97.62 104 PHE A N 1
ATOM 811 C CA . PHE A 1 104 ? -3.859 -7.987 -3.351 1.00 97.62 104 PHE A CA 1
ATOM 812 C C . PHE A 1 104 ? -4.405 -7.873 -1.929 1.00 97.62 104 PHE A C 1
ATOM 814 O O . PHE A 1 104 ? -3.822 -8.420 -0.985 1.00 97.62 104 PHE A O 1
ATOM 821 N N . ARG A 1 105 ? -5.482 -7.110 -1.754 1.00 96.44 105 ARG A N 1
ATOM 822 C CA . ARG A 1 105 ? -6.100 -6.847 -0.453 1.00 96.44 105 ARG A CA 1
ATOM 823 C C . ARG A 1 105 ? -7.233 -7.826 -0.190 1.00 96.44 105 ARG A C 1
ATOM 825 O O . ARG A 1 105 ? -7.882 -8.315 -1.108 1.00 96.44 105 ARG A O 1
ATOM 832 N N . ARG A 1 106 ? -7.511 -8.078 1.091 1.00 95.88 106 ARG A N 1
ATOM 833 C CA . ARG A 1 106 ? -8.608 -8.966 1.507 1.00 95.88 106 ARG A CA 1
ATOM 834 C C . ARG A 1 106 ? -9.964 -8.506 0.979 1.00 95.88 106 ARG A C 1
ATOM 836 O O . ARG A 1 106 ? -10.778 -9.358 0.652 1.00 95.88 106 ARG A O 1
ATOM 843 N N . SER A 1 107 ? -10.178 -7.199 0.869 1.00 95.62 107 SER A N 1
ATOM 844 C CA . SER A 1 107 ? -11.390 -6.550 0.352 1.00 95.62 107 SER A CA 1
ATOM 845 C C . SER A 1 107 ? -11.591 -6.699 -1.165 1.00 95.62 107 SER A C 1
ATOM 847 O O . SER A 1 107 ? -12.676 -6.406 -1.658 1.00 95.62 107 SER A O 1
ATOM 849 N N . GLY A 1 108 ? -10.613 -7.250 -1.894 1.00 96.19 108 GLY A N 1
ATOM 850 C CA . GLY A 1 108 ? -10.717 -7.552 -3.324 1.00 96.19 108 GLY A CA 1
ATOM 851 C C . GLY A 1 108 ? -9.875 -6.653 -4.220 1.00 96.19 108 GLY A C 1
ATOM 852 O O . GLY A 1 108 ? -9.583 -7.028 -5.350 1.00 96.19 108 GLY A O 1
ATOM 853 N N . GLU A 1 109 ? -9.443 -5.492 -3.734 1.00 96.56 109 GLU A N 1
ATOM 854 C CA . GLU A 1 109 ? -8.647 -4.557 -4.520 1.00 96.56 109 GLU A CA 1
ATOM 855 C C . GLU A 1 109 ? -7.254 -5.124 -4.788 1.00 96.56 109 GLU A C 1
ATOM 857 O O . GLU A 1 109 ? -6.563 -5.634 -3.898 1.00 96.56 109 GLU A O 1
ATOM 862 N N . SER A 1 110 ? -6.820 -4.975 -6.028 1.00 97.19 110 SER A N 1
ATOM 863 C CA . SER A 1 110 ? -5.493 -5.336 -6.495 1.00 97.19 110 SER A CA 1
ATOM 864 C C . SER A 1 110 ? -4.903 -4.232 -7.348 1.00 97.19 110 SER A C 1
ATOM 866 O O . SER A 1 110 ? -5.636 -3.486 -8.000 1.00 97.19 110 SER A O 1
ATOM 868 N N . TYR A 1 111 ? -3.577 -4.153 -7.371 1.00 97.56 111 TYR A N 1
ATOM 869 C CA . TYR A 1 111 ? -2.866 -3.244 -8.258 1.00 97.56 111 TYR A CA 1
ATOM 870 C C . TYR A 1 111 ? -1.547 -3.827 -8.747 1.00 97.56 111 TYR A C 1
ATOM 872 O O . TYR A 1 111 ? -0.944 -4.674 -8.084 1.00 97.56 111 TYR A O 1
ATOM 880 N N . LEU A 1 112 ? -1.091 -3.289 -9.874 1.00 97.81 112 LEU A N 1
ATOM 881 C CA . LEU A 1 112 ? 0.258 -3.390 -10.407 1.00 97.81 112 LEU A CA 1
ATOM 882 C C . LEU A 1 112 ? 0.735 -1.966 -10.694 1.00 97.81 112 LEU A C 1
ATOM 884 O O . LEU A 1 112 ? -0.016 -1.168 -11.255 1.00 97.81 112 LEU A O 1
ATOM 888 N N . VAL A 1 113 ? 1.952 -1.635 -10.277 1.00 97.94 113 VAL A N 1
ATOM 889 C CA . VAL A 1 113 ? 2.507 -0.289 -10.434 1.00 97.94 113 VAL A CA 1
ATOM 890 C C . VAL A 1 113 ? 3.974 -0.322 -10.837 1.00 97.94 113 VAL A C 1
ATOM 892 O O . VAL A 1 113 ? 4.721 -1.211 -10.410 1.00 97.94 113 VAL A O 1
ATOM 895 N N . SER A 1 114 ? 4.393 0.699 -11.581 1.00 98.19 114 SER A N 1
ATOM 896 C CA . SER A 1 114 ? 5.793 1.078 -11.761 1.00 98.19 114 SER A CA 1
ATOM 897 C C . SER A 1 114 ? 6.085 2.402 -11.047 1.00 98.19 114 SER A C 1
ATOM 899 O O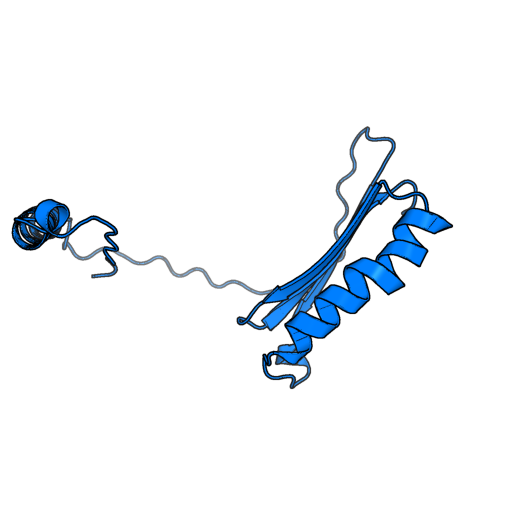 . SER A 1 114 ? 5.194 3.210 -10.775 1.00 98.19 114 SER A O 1
ATOM 901 N N . TYR A 1 115 ? 7.339 2.604 -10.657 1.00 97.81 115 TYR A N 1
ATOM 902 C CA . TYR A 1 115 ? 7.775 3.743 -9.857 1.00 97.81 115 TYR A CA 1
ATOM 903 C C . TYR A 1 115 ? 9.038 4.351 -10.458 1.00 97.81 115 TYR A C 1
ATOM 905 O O . TYR A 1 115 ? 10.058 3.666 -10.570 1.00 97.81 115 TYR A O 1
ATOM 913 N N . ARG A 1 116 ? 8.969 5.649 -10.789 1.00 97.62 116 ARG A N 1
ATOM 914 C CA . ARG A 1 116 ? 9.995 6.379 -11.552 1.00 97.62 116 ARG A CA 1
ATOM 915 C C . ARG A 1 116 ? 10.370 5.624 -12.828 1.00 97.62 116 ARG A C 1
ATOM 917 O O . ARG A 1 116 ? 11.526 5.262 -13.032 1.00 97.62 116 ARG A O 1
ATOM 924 N N . ASP A 1 117 ? 9.351 5.339 -13.622 1.00 97.94 117 ASP A N 1
ATOM 925 C CA . ASP A 1 117 ? 9.451 4.622 -14.887 1.00 97.94 117 ASP A CA 1
ATOM 926 C C . ASP A 1 117 ? 9.812 5.599 -16.017 1.00 97.94 117 ASP A C 1
ATOM 928 O O . ASP A 1 117 ? 9.172 6.647 -16.118 1.00 97.94 117 ASP A O 1
ATOM 932 N N . PRO A 1 118 ? 10.838 5.341 -16.843 1.00 96.75 118 PRO A N 1
ATOM 933 C CA . PRO A 1 118 ? 11.124 6.189 -17.999 1.00 96.75 118 PRO A CA 1
ATOM 934 C C . PRO A 1 118 ? 10.083 6.050 -19.124 1.00 96.75 118 PRO A C 1
ATOM 936 O O . PRO A 1 118 ? 10.077 6.874 -20.038 1.00 96.75 118 PRO A O 1
ATOM 939 N N . HIS A 1 119 ? 9.211 5.039 -19.070 1.00 89.75 119 HIS A N 1
ATOM 940 C CA . HIS A 1 119 ? 8.220 4.748 -20.102 1.00 89.75 119 HIS A CA 1
ATOM 941 C C . HIS A 1 119 ? 6.805 5.218 -19.725 1.00 89.75 119 HIS A C 1
ATOM 943 O O . HIS A 1 119 ? 6.478 5.387 -18.546 1.00 89.75 119 HIS A O 1
ATOM 949 N N . LEU A 1 120 ? 5.977 5.435 -20.756 1.00 67.56 120 LEU A N 1
ATOM 950 C CA . LEU A 1 120 ? 4.544 5.734 -20.670 1.00 67.56 120 LEU A CA 1
ATOM 951 C C . LEU A 1 120 ? 3.740 4.623 -21.351 1.00 67.56 120 LEU A C 1
ATOM 953 O O . LEU A 1 120 ? 4.128 4.254 -22.484 1.00 67.56 120 LEU A O 1
#